Protein AF-A0A2D6D4U2-F1 (afdb_monomer_lite)

Structure (mmCIF, N/CA/C/O backbone):
data_AF-A0A2D6D4U2-F1
#
_entry.id   AF-A0A2D6D4U2-F1
#
loop_
_atom_site.group_PDB
_atom_site.id
_atom_site.type_symbol
_atom_site.label_atom_id
_atom_site.label_alt_id
_atom_site.label_comp_id
_atom_site.label_asym_id
_atom_site.label_entity_id
_atom_site.label_seq_id
_atom_site.pdbx_PDB_ins_code
_atom_site.Cartn_x
_atom_site.Cartn_y
_atom_site.Cartn_z
_atom_site.occupancy
_atom_site.B_iso_or_equiv
_atom_site.auth_seq_id
_atom_site.auth_comp_id
_atom_site.auth_asym_id
_atom_site.auth_atom_id
_atom_site.pdbx_PDB_model_num
ATOM 1 N N . MET A 1 1 ? -4.082 8.893 11.887 1.00 54.38 1 MET A N 1
ATOM 2 C CA . MET A 1 1 ? -3.198 10.072 11.738 1.00 54.38 1 MET A CA 1
ATOM 3 C C . MET A 1 1 ? -4.055 11.326 11.770 1.00 54.38 1 MET A C 1
ATOM 5 O O . MET A 1 1 ? -5.167 11.274 11.263 1.00 54.38 1 MET A O 1
ATOM 9 N N . SER A 1 2 ? -3.592 12.423 12.373 1.00 67.94 2 SER A N 1
ATOM 10 C CA . SER A 1 2 ? -4.309 13.701 12.262 1.00 67.94 2 SER A CA 1
ATOM 11 C C . SER A 1 2 ? -4.145 14.265 10.843 1.00 67.94 2 SER A C 1
ATOM 13 O O . SER A 1 2 ? -3.133 14.010 10.191 1.00 67.94 2 SER A O 1
ATOM 15 N N . ILE A 1 3 ? -5.122 15.045 10.368 1.00 73.50 3 ILE A N 1
ATOM 16 C CA . ILE A 1 3 ? -5.081 15.727 9.055 1.00 73.50 3 ILE A CA 1
ATOM 17 C C . ILE A 1 3 ? -3.786 16.543 8.892 1.00 73.50 3 ILE A C 1
ATOM 19 O O . ILE A 1 3 ? -3.205 16.587 7.813 1.00 73.50 3 ILE A O 1
ATOM 23 N N . LEU A 1 4 ? -3.297 17.127 9.990 1.00 76.06 4 LEU A N 1
ATOM 24 C CA . LEU A 1 4 ? -2.038 17.864 10.031 1.00 76.06 4 LEU A CA 1
ATOM 25 C C . LEU A 1 4 ? -0.825 16.963 9.752 1.00 76.06 4 LEU A C 1
ATOM 27 O O . LEU A 1 4 ? 0.048 17.344 8.983 1.00 76.06 4 LEU A O 1
ATOM 31 N N . GLY A 1 5 ? -0.783 15.760 10.336 1.00 76.06 5 GLY A N 1
ATOM 32 C CA . GLY A 1 5 ? 0.289 14.796 10.079 1.00 76.06 5 GLY A CA 1
ATOM 33 C C . GLY A 1 5 ? 0.339 14.370 8.612 1.00 76.06 5 GLY A C 1
ATOM 34 O O . GLY A 1 5 ? 1.409 14.353 8.019 1.00 76.06 5 GLY A O 1
ATOM 35 N N . LEU A 1 6 ? -0.826 14.126 8.004 1.00 75.75 6 LEU A N 1
ATOM 36 C CA . LEU A 1 6 ? -0.927 13.799 6.580 1.00 75.75 6 LEU A CA 1
ATOM 37 C C . LEU A 1 6 ? -0.447 14.958 5.691 1.00 75.75 6 LEU A C 1
ATOM 39 O O . LEU A 1 6 ? 0.309 14.733 4.749 1.00 75.75 6 LEU A O 1
ATOM 43 N N . ALA A 1 7 ? -0.826 16.197 6.018 1.00 79.00 7 ALA A N 1
ATOM 44 C CA . ALA A 1 7 ? -0.363 17.382 5.297 1.00 79.00 7 ALA A CA 1
ATOM 45 C C . ALA A 1 7 ? 1.164 17.549 5.380 1.00 79.00 7 ALA A C 1
ATOM 47 O O . ALA A 1 7 ? 1.805 17.802 4.363 1.00 79.00 7 ALA A O 1
ATOM 48 N N . ILE A 1 8 ? 1.759 17.350 6.561 1.00 81.94 8 ILE A N 1
ATOM 49 C CA . ILE A 1 8 ? 3.216 17.421 6.746 1.00 81.94 8 ILE A CA 1
ATOM 50 C C . ILE A 1 8 ? 3.918 16.340 5.918 1.00 81.94 8 ILE A C 1
ATOM 52 O O . ILE A 1 8 ? 4.860 16.655 5.195 1.00 81.94 8 ILE A O 1
ATOM 56 N N . THR A 1 9 ? 3.450 15.090 5.965 1.00 80.56 9 THR A N 1
ATOM 57 C CA . THR A 1 9 ? 4.041 13.990 5.188 1.00 80.56 9 THR A CA 1
ATOM 58 C C . THR A 1 9 ? 4.010 14.273 3.686 1.00 80.56 9 THR A C 1
ATOM 60 O O . THR A 1 9 ? 5.019 14.072 3.011 1.00 80.56 9 THR A O 1
ATOM 63 N N . LEU A 1 10 ? 2.897 14.801 3.163 1.00 79.19 10 LEU A N 1
ATOM 64 C CA . LEU A 1 10 ? 2.786 15.185 1.752 1.00 79.19 10 LEU A CA 1
ATOM 65 C C . LEU A 1 10 ? 3.737 16.327 1.377 1.00 79.19 10 LEU A C 1
ATOM 67 O O . LEU A 1 10 ? 4.373 16.261 0.328 1.00 79.19 10 LEU A O 1
ATOM 71 N N . VAL A 1 11 ? 3.870 17.349 2.228 1.00 83.38 11 VAL A N 1
ATOM 72 C CA . VAL A 1 11 ? 4.807 18.462 1.999 1.00 83.38 11 VAL A CA 1
ATOM 73 C C . VAL A 1 11 ? 6.251 17.967 2.002 1.00 83.38 11 VAL A C 1
ATOM 75 O O . VAL A 1 11 ? 7.026 18.351 1.132 1.00 83.38 11 VAL A O 1
ATOM 78 N N . VAL A 1 12 ? 6.616 17.080 2.932 1.00 82.12 12 VA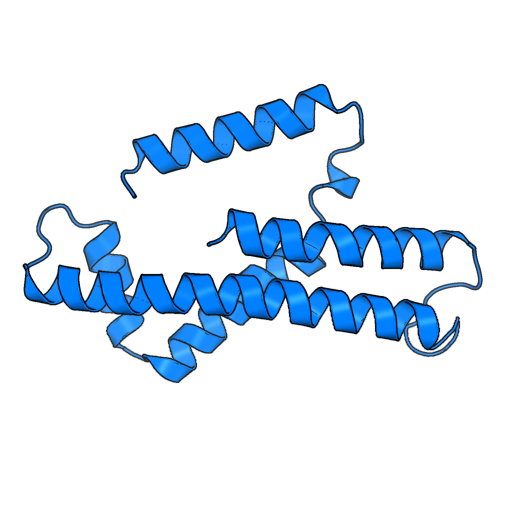L A N 1
ATOM 79 C CA . VAL A 1 12 ? 7.959 16.483 2.983 1.00 82.12 12 VAL A CA 1
ATOM 80 C C . VAL A 1 12 ? 8.239 15.674 1.717 1.00 82.12 12 VAL A C 1
ATOM 82 O O . VAL A 1 12 ? 9.276 15.879 1.090 1.00 82.12 12 VAL A O 1
ATOM 85 N N . LEU A 1 13 ? 7.304 14.818 1.294 1.00 77.12 13 LEU A N 1
ATOM 86 C CA . LEU A 1 13 ? 7.405 14.067 0.038 1.00 77.12 13 LEU A CA 1
ATOM 87 C C . LEU A 1 13 ? 7.579 14.992 -1.166 1.00 77.12 13 LEU A C 1
ATOM 89 O O . LEU A 1 13 ? 8.488 14.792 -1.971 1.00 77.12 13 LEU A O 1
ATOM 93 N N . PHE A 1 14 ? 6.762 16.041 -1.253 1.00 76.62 14 PHE A N 1
ATOM 94 C CA . PHE A 1 14 ? 6.853 17.019 -2.327 1.00 76.62 14 PHE A CA 1
ATOM 95 C C . PHE A 1 14 ? 8.214 17.725 -2.336 1.00 76.62 14 PHE A C 1
ATOM 97 O O . PHE A 1 14 ? 8.866 17.773 -3.375 1.00 76.62 14 PHE A O 1
ATOM 104 N N . CYS A 1 15 ? 8.707 18.187 -1.185 1.00 79.12 15 CYS A N 1
ATOM 105 C CA . CYS A 1 15 ? 10.022 18.821 -1.067 1.00 79.12 15 CYS A CA 1
ATOM 106 C C . CYS A 1 15 ? 11.171 17.884 -1.470 1.00 79.12 15 CYS A C 1
ATOM 108 O O . CYS A 1 15 ? 12.101 18.312 -2.157 1.00 79.12 15 CYS A O 1
ATOM 110 N N . VAL A 1 16 ? 11.109 16.602 -1.097 1.00 76.00 16 VAL A N 1
ATOM 111 C CA . VAL A 1 16 ? 12.111 15.601 -1.503 1.00 76.00 16 VAL A CA 1
ATOM 112 C C . VAL A 1 16 ? 12.090 15.407 -3.020 1.00 76.00 16 VAL A C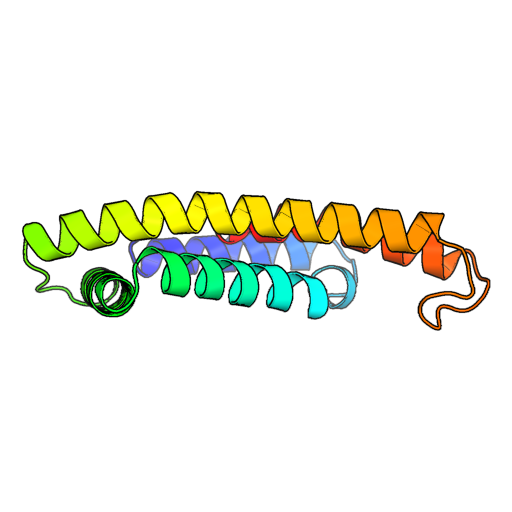 1
ATOM 114 O O . VAL A 1 16 ? 13.140 15.418 -3.659 1.00 76.00 16 VAL A O 1
ATOM 117 N N . THR A 1 17 ? 10.904 15.319 -3.628 1.00 70.69 17 THR A N 1
ATOM 118 C CA . THR A 1 17 ? 10.799 15.198 -5.091 1.00 70.69 17 THR A CA 1
ATOM 119 C C . THR A 1 17 ? 11.252 16.470 -5.813 1.00 70.69 17 THR A C 1
ATOM 121 O O . THR A 1 17 ? 12.009 16.382 -6.775 1.00 70.69 17 THR A O 1
ATOM 124 N N . ALA A 1 18 ? 10.903 17.659 -5.316 1.00 73.88 18 ALA A N 1
ATOM 125 C CA . ALA A 1 18 ? 11.276 18.940 -5.917 1.00 73.88 18 ALA A CA 1
ATOM 126 C C . ALA A 1 18 ? 12.790 19.221 -5.861 1.00 73.88 18 ALA A C 1
ATOM 128 O O . ALA A 1 18 ? 13.345 19.847 -6.762 1.00 73.88 18 ALA A O 1
ATOM 129 N N . THR A 1 19 ? 13.480 18.740 -4.823 1.00 76.81 19 THR A N 1
ATOM 130 C CA . THR A 1 19 ? 14.933 18.939 -4.649 1.00 76.81 19 THR A CA 1
ATOM 131 C C . THR A 1 19 ? 15.787 17.961 -5.459 1.00 76.81 19 THR A C 1
ATOM 133 O O . THR A 1 19 ? 16.962 18.230 -5.704 1.00 76.81 19 THR A O 1
ATOM 136 N N . SER A 1 20 ? 15.200 16.864 -5.937 1.00 71.00 20 SER A N 1
ATOM 137 C CA . SER A 1 20 ? 15.903 15.790 -6.646 1.00 71.00 20 SER A CA 1
ATOM 138 C C . SER A 1 20 ? 16.359 16.124 -8.076 1.00 71.00 20 SER A C 1
ATOM 140 O O . SER A 1 20 ? 17.173 15.397 -8.642 1.00 71.00 20 SER A O 1
ATOM 142 N N . ARG A 1 21 ? 15.839 17.211 -8.673 1.00 68.75 21 ARG A N 1
ATOM 143 C CA . ARG A 1 21 ? 16.030 17.608 -10.088 1.00 68.75 21 ARG A CA 1
ATOM 144 C C . ARG A 1 21 ? 15.621 16.551 -11.128 1.00 68.75 21 ARG A C 1
ATOM 146 O O . ARG A 1 21 ? 15.862 16.761 -12.316 1.00 68.75 21 ARG A O 1
ATOM 153 N N . MET A 1 22 ? 15.016 15.439 -10.717 1.00 66.00 22 MET A N 1
ATOM 154 C CA . MET A 1 22 ? 14.497 14.428 -11.633 1.00 66.00 22 MET A CA 1
ATOM 155 C C . MET A 1 22 ? 13.061 14.779 -12.061 1.00 66.00 22 MET A C 1
ATOM 157 O O . MET A 1 22 ? 12.315 15.374 -11.278 1.00 66.00 22 MET A O 1
ATOM 161 N N . PRO A 1 23 ? 12.657 14.424 -13.292 1.00 67.06 23 PRO A N 1
ATOM 162 C CA . PRO A 1 23 ? 11.305 14.681 -13.777 1.00 67.06 23 PRO A CA 1
ATOM 163 C C . PRO A 1 23 ? 10.252 13.944 -12.925 1.00 67.06 23 PRO A C 1
ATOM 165 O O . PRO A 1 23 ? 10.473 12.813 -12.487 1.00 67.06 23 PRO A O 1
ATOM 168 N N . ALA A 1 24 ? 9.114 14.592 -12.651 1.00 64.19 24 ALA A N 1
ATOM 169 C CA . ALA A 1 24 ? 8.080 14.080 -11.738 1.00 64.19 24 ALA A CA 1
ATOM 170 C C . ALA A 1 24 ? 7.493 12.725 -12.180 1.00 64.19 24 ALA A C 1
ATOM 172 O O . ALA A 1 24 ? 7.081 11.921 -11.349 1.00 64.19 24 ALA A O 1
ATOM 173 N N . ASP A 1 25 ? 7.513 12.461 -13.479 1.00 65.44 25 ASP A N 1
ATOM 174 C CA . ASP A 1 25 ? 7.152 11.220 -14.164 1.00 65.44 25 ASP A CA 1
ATOM 175 C C . ASP A 1 25 ? 8.020 10.015 -13.771 1.00 65.44 25 ASP A C 1
ATOM 177 O O . ASP A 1 25 ? 7.542 8.885 -13.838 1.00 65.44 25 ASP A O 1
ATOM 181 N N . TYR A 1 26 ? 9.241 10.225 -13.266 1.00 64.12 26 TYR A N 1
ATOM 182 C CA . TYR A 1 26 ? 10.046 9.141 -12.688 1.00 64.12 26 TYR A CA 1
ATOM 183 C C . TYR A 1 26 ? 9.642 8.799 -11.253 1.00 64.12 26 TYR A C 1
ATOM 185 O O . TYR A 1 26 ? 9.926 7.692 -10.801 1.00 64.12 26 TYR A O 1
ATOM 193 N N . TYR A 1 27 ? 8.988 9.724 -10.540 1.00 65.38 27 TYR A N 1
ATOM 194 C CA . TYR A 1 27 ? 8.524 9.513 -9.166 1.00 65.38 27 TYR A CA 1
ATOM 195 C C . TYR A 1 27 ? 7.074 9.025 -9.096 1.00 65.38 27 TYR A C 1
ATOM 197 O O . TYR A 1 27 ? 6.715 8.179 -8.277 1.00 65.38 27 TYR A O 1
ATOM 205 N N . LEU A 1 28 ? 6.229 9.554 -9.976 1.00 68.25 28 LEU A N 1
ATOM 206 C CA . LEU A 1 28 ? 4.820 9.208 -10.111 1.00 68.25 28 LEU A CA 1
ATOM 207 C C . LEU A 1 28 ? 4.640 8.137 -11.189 1.00 68.25 28 LEU A C 1
ATOM 209 O O . LEU A 1 28 ? 4.002 8.367 -12.215 1.00 68.25 28 LEU A O 1
ATOM 213 N N . ASP A 1 29 ? 5.168 6.936 -10.930 1.00 73.00 29 ASP A N 1
ATOM 214 C CA . ASP A 1 29 ? 4.803 5.752 -11.713 1.00 73.00 29 ASP A CA 1
ATOM 215 C C . ASP A 1 29 ? 3.349 5.379 -11.395 1.00 73.00 29 ASP A C 1
ATOM 217 O O . ASP A 1 29 ? 3.063 4.616 -10.465 1.00 73.00 29 ASP A O 1
ATOM 221 N N . LEU A 1 30 ? 2.420 5.972 -12.151 1.00 74.56 30 LEU A N 1
ATOM 222 C CA . LEU A 1 30 ? 0.979 5.799 -11.984 1.00 74.56 30 LEU A CA 1
ATOM 223 C C . LEU A 1 30 ? 0.590 4.309 -11.876 1.00 74.56 30 LEU A C 1
ATOM 225 O O . LEU A 1 30 ? -0.114 3.965 -10.930 1.00 74.56 30 LEU A O 1
ATOM 229 N N . PRO A 1 31 ? 1.086 3.394 -12.739 1.00 77.38 31 PRO A N 1
ATOM 230 C CA . PRO A 1 31 ? 0.888 1.954 -12.570 1.00 77.38 31 PRO A CA 1
ATOM 231 C C . PRO A 1 31 ? 1.251 1.410 -11.181 1.00 77.38 31 PRO A C 1
ATOM 233 O O . PRO A 1 31 ? 0.477 0.647 -10.604 1.00 77.38 31 PRO A O 1
ATOM 236 N N . SER A 1 32 ? 2.406 1.786 -10.625 1.00 75.81 32 SER A N 1
ATOM 237 C CA . SER A 1 32 ? 2.828 1.340 -9.290 1.00 75.81 32 SER A CA 1
ATOM 238 C C . SER A 1 32 ? 1.927 1.883 -8.188 1.00 75.81 32 SER A C 1
ATOM 240 O O . SER A 1 32 ? 1.517 1.122 -7.310 1.00 75.81 32 SER A O 1
ATOM 242 N N . VAL A 1 33 ? 1.572 3.169 -8.257 1.00 81.56 33 VAL A N 1
ATOM 243 C CA . VAL A 1 33 ? 0.654 3.801 -7.297 1.00 81.56 33 VAL A CA 1
ATOM 244 C C . VAL A 1 33 ? -0.700 3.101 -7.322 1.00 81.56 33 VAL A C 1
ATOM 246 O O . VAL A 1 33 ? -1.216 2.714 -6.276 1.00 81.56 33 VAL A O 1
ATOM 249 N N . LEU A 1 34 ? -1.260 2.884 -8.513 1.00 82.38 34 LEU A N 1
ATOM 250 C CA . LEU A 1 34 ? -2.563 2.246 -8.680 1.00 82.38 34 LEU A CA 1
ATOM 251 C C . LEU A 1 34 ? -2.558 0.818 -8.126 1.00 82.38 34 LEU A C 1
ATOM 253 O O . LEU A 1 34 ? -3.492 0.443 -7.424 1.00 82.38 34 LEU A O 1
ATOM 257 N N . ILE A 1 35 ? -1.504 0.038 -8.376 1.00 84.88 35 ILE A N 1
ATOM 258 C CA . ILE A 1 35 ? -1.410 -1.340 -7.874 1.00 84.88 35 ILE A CA 1
ATOM 259 C C . ILE A 1 35 ? -1.307 -1.375 -6.349 1.00 84.88 35 ILE A C 1
ATOM 261 O O . ILE A 1 35 ? -1.990 -2.177 -5.720 1.00 84.88 35 ILE A O 1
ATOM 265 N N . VAL A 1 36 ? -0.510 -0.496 -5.737 1.00 83.94 36 VAL A N 1
ATOM 266 C CA . VAL A 1 36 ? -0.400 -0.436 -4.271 1.00 83.94 36 VAL A CA 1
ATOM 267 C C . VAL A 1 36 ? -1.709 0.035 -3.644 1.00 83.94 36 VAL A C 1
ATOM 269 O O . VAL A 1 36 ? -2.197 -0.594 -2.706 1.00 83.94 36 VAL A O 1
ATOM 272 N N . VAL A 1 37 ? -2.317 1.102 -4.166 1.00 85.38 37 VAL A N 1
ATOM 273 C CA . VAL A 1 37 ? -3.542 1.687 -3.602 1.00 85.38 37 VAL A CA 1
ATOM 274 C C . VAL A 1 37 ? -4.732 0.750 -3.792 1.00 85.38 37 VAL A C 1
ATOM 276 O O . VAL A 1 37 ? -5.371 0.373 -2.812 1.00 85.38 37 VAL A O 1
ATOM 279 N N . PHE A 1 38 ? -5.021 0.328 -5.025 1.00 87.25 38 PHE A N 1
ATOM 280 C CA . PHE A 1 38 ? -6.167 -0.541 -5.296 1.00 87.25 38 PHE A CA 1
ATOM 281 C C . PHE A 1 38 ? -5.940 -1.972 -4.827 1.00 87.25 38 PHE A C 1
ATOM 283 O O . PHE A 1 38 ? -6.874 -2.585 -4.316 1.00 87.25 38 PHE A O 1
ATOM 290 N N . GLY A 1 39 ? -4.718 -2.494 -4.942 1.00 86.62 39 GLY A N 1
ATOM 291 C CA . GLY A 1 39 ? -4.377 -3.813 -4.421 1.00 86.62 39 GLY A CA 1
ATOM 292 C C . GLY A 1 39 ? -4.570 -3.870 -2.910 1.00 86.62 39 GLY A C 1
ATOM 293 O O . GLY A 1 39 ? -5.295 -4.730 -2.412 1.00 86.62 39 GLY A O 1
ATOM 294 N N . SER A 1 40 ? -4.004 -2.912 -2.169 1.00 87.69 40 SER A N 1
ATOM 295 C CA . SER A 1 40 ? -4.135 -2.890 -0.709 1.00 87.69 40 SER A CA 1
ATOM 296 C C . SER A 1 40 ? -5.569 -2.624 -0.249 1.00 87.69 40 SER A C 1
ATOM 298 O O . SER A 1 40 ? -6.065 -3.350 0.612 1.00 87.69 40 SER A O 1
ATOM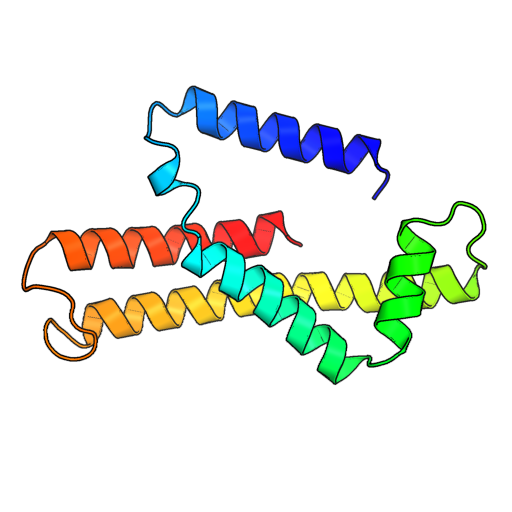 300 N N . ALA A 1 41 ? -6.264 -1.652 -0.852 1.00 85.31 41 ALA A N 1
ATOM 301 C CA . ALA A 1 41 ? -7.663 -1.364 -0.544 1.00 85.31 41 ALA A CA 1
ATOM 302 C C . ALA A 1 41 ? -8.563 -2.567 -0.855 1.00 85.31 41 ALA A C 1
ATOM 304 O O . ALA A 1 41 ? -9.420 -2.921 -0.049 1.00 85.31 41 ALA A O 1
ATOM 305 N N . GLY A 1 42 ? -8.334 -3.235 -1.990 1.00 87.31 42 GLY A N 1
ATOM 306 C CA . GLY A 1 42 ? -9.041 -4.449 -2.385 1.00 87.31 42 GLY A CA 1
ATOM 307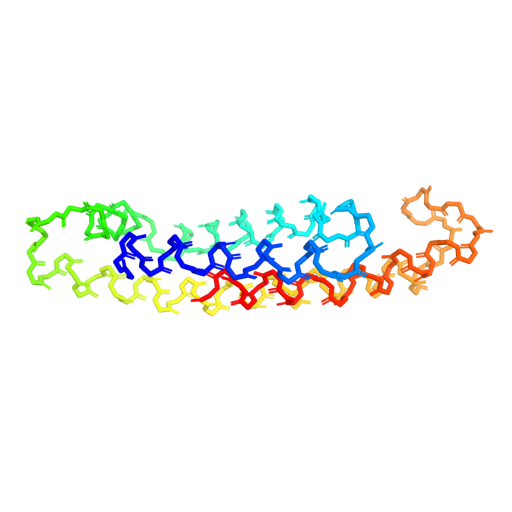 C C . GLY A 1 42 ? -8.800 -5.604 -1.415 1.00 87.31 42 GLY A C 1
ATOM 308 O O . GLY A 1 42 ? -9.755 -6.236 -0.977 1.00 87.31 42 GLY A O 1
ATOM 309 N N . SER A 1 43 ? -7.553 -5.849 -1.002 1.00 86.81 43 SER A N 1
ATOM 310 C CA . SER A 1 43 ? -7.233 -6.887 -0.010 1.00 86.81 43 SER A CA 1
ATOM 311 C C . SER A 1 43 ? -7.893 -6.632 1.342 1.00 86.81 43 SER A C 1
ATOM 313 O O . SER A 1 43 ? -8.416 -7.561 1.955 1.00 86.81 43 SER A O 1
ATOM 315 N N . VAL A 1 44 ? -7.920 -5.378 1.793 1.00 87.50 44 VAL A N 1
ATOM 316 C CA . VAL A 1 44 ? -8.597 -4.998 3.038 1.00 87.50 44 VAL A CA 1
ATOM 317 C C . VAL A 1 44 ? -10.111 -5.140 2.907 1.00 87.50 44 VAL A C 1
ATOM 319 O O . VAL A 1 44 ? -10.748 -5.664 3.817 1.00 87.50 44 VAL A O 1
ATOM 322 N N . LEU A 1 45 ? -10.691 -4.750 1.769 1.00 87.81 45 LEU A N 1
ATOM 323 C CA . LEU A 1 45 ? -12.115 -4.932 1.494 1.00 87.81 45 LEU A CA 1
ATOM 324 C C . LEU A 1 45 ? -12.506 -6.416 1.481 1.00 87.81 45 LEU A C 1
ATOM 326 O O . LEU A 1 45 ? -13.539 -6.774 2.036 1.00 87.81 45 LEU A O 1
ATOM 330 N N . LEU A 1 46 ? -11.666 -7.283 0.913 1.00 88.12 46 LEU A N 1
ATOM 331 C CA . LEU A 1 46 ? -11.881 -8.732 0.916 1.00 88.12 46 LEU A CA 1
ATOM 332 C C . LEU A 1 46 ? -11.761 -9.338 2.321 1.00 88.12 46 LEU A C 1
ATOM 334 O O . LEU A 1 46 ? -12.527 -10.234 2.662 1.00 88.12 46 LEU A O 1
ATOM 338 N N . ALA A 1 47 ? -10.824 -8.854 3.139 1.00 86.50 47 ALA A N 1
ATOM 339 C CA . ALA A 1 47 ? -10.587 -9.387 4.480 1.00 86.50 47 ALA A CA 1
ATOM 340 C C . ALA A 1 47 ? -11.584 -8.872 5.538 1.00 86.50 47 ALA A C 1
ATOM 342 O O . ALA A 1 47 ? -11.920 -9.601 6.467 1.00 86.50 47 ALA A O 1
ATOM 343 N N . TYR A 1 48 ? -12.051 -7.625 5.412 1.00 83.56 48 TYR A N 1
ATOM 344 C CA . TYR A 1 48 ? -12.816 -6.920 6.451 1.00 83.56 48 TYR A CA 1
ATOM 345 C C . TYR A 1 48 ? -14.208 -6.442 6.001 1.00 83.56 48 TYR A C 1
ATOM 347 O O . TYR A 1 48 ? -15.033 -6.070 6.842 1.00 83.56 48 TYR A O 1
ATOM 355 N N . GLY A 1 49 ? -14.510 -6.454 4.699 1.00 87.75 49 GLY A N 1
ATOM 356 C CA . GLY A 1 49 ? -15.831 -6.141 4.148 1.00 87.75 49 GLY A CA 1
ATOM 357 C C . GLY A 1 49 ? -16.403 -4.810 4.645 1.00 87.75 49 GLY A C 1
ATOM 358 O O . GLY A 1 49 ? -15.793 -3.750 4.507 1.00 87.75 49 GLY A O 1
ATOM 359 N N . ALA A 1 50 ? -17.582 -4.862 5.268 1.00 82.25 50 ALA A N 1
ATOM 360 C CA . ALA A 1 50 ? -18.277 -3.683 5.792 1.00 82.25 50 ALA A CA 1
ATOM 361 C C . ALA A 1 50 ? -17.500 -2.933 6.897 1.00 82.25 50 ALA A C 1
ATOM 363 O O . ALA A 1 50 ? -17.723 -1.738 7.104 1.00 82.25 50 ALA A O 1
ATOM 364 N N . GLN A 1 51 ? -16.556 -3.591 7.581 1.00 83.38 51 GLN A N 1
ATOM 365 C CA . GLN A 1 51 ? -15.755 -2.971 8.644 1.00 83.38 51 GLN A CA 1
ATOM 366 C C . GLN A 1 51 ? -14.798 -1.898 8.098 1.00 83.38 51 GLN A C 1
ATOM 368 O O . GLN A 1 51 ? -14.402 -0.999 8.837 1.00 83.38 51 GLN A O 1
ATOM 373 N N . VAL A 1 52 ? -14.493 -1.921 6.795 1.00 84.31 52 VAL A N 1
ATOM 374 C CA . VAL A 1 52 ? -13.703 -0.875 6.123 1.00 84.31 52 VAL A CA 1
ATOM 375 C C . VAL A 1 52 ? -14.424 0.472 6.144 1.00 84.31 52 VAL A C 1
ATOM 377 O O . VAL A 1 52 ? -13.805 1.504 6.401 1.00 84.31 52 VAL A O 1
ATOM 380 N N . GLY A 1 53 ? -15.746 0.475 5.947 1.00 82.75 53 GLY A N 1
ATOM 381 C CA . GLY A 1 53 ? -16.551 1.696 6.029 1.00 82.75 53 GLY A CA 1
ATOM 382 C C . GLY A 1 53 ? -16.548 2.293 7.437 1.00 82.75 53 GLY A C 1
ATOM 383 O O . GLY A 1 53 ? -16.419 3.507 7.600 1.00 82.75 53 GLY A O 1
ATOM 384 N N . VAL A 1 54 ? -16.607 1.434 8.460 1.00 83.44 54 VAL A N 1
ATOM 385 C CA . VAL A 1 54 ? -16.502 1.843 9.869 1.00 83.44 54 VAL A CA 1
ATOM 386 C C . VAL A 1 54 ? -15.114 2.407 10.167 1.00 83.44 54 VAL A C 1
ATOM 388 O O . VAL A 1 54 ? -15.013 3.465 10.782 1.00 83.44 54 VAL A O 1
ATOM 391 N N . ALA A 1 55 ? -14.052 1.767 9.674 1.00 84.31 55 ALA A N 1
ATOM 392 C CA . ALA A 1 55 ? -12.679 2.236 9.838 1.00 84.31 55 ALA A CA 1
ATOM 393 C C . ALA A 1 55 ? -12.452 3.617 9.202 1.00 84.31 55 ALA A C 1
ATOM 395 O O . ALA A 1 55 ? -11.907 4.515 9.845 1.00 84.31 55 ALA A O 1
ATOM 396 N N . LEU A 1 56 ? -12.924 3.822 7.967 1.00 82.94 56 LEU A N 1
ATOM 397 C CA . LEU A 1 56 ? -12.845 5.115 7.282 1.00 82.94 56 LEU A CA 1
ATOM 398 C C . LEU A 1 56 ? -13.639 6.191 8.026 1.00 82.94 56 LEU A C 1
ATOM 400 O O . LEU A 1 56 ? -13.119 7.274 8.295 1.00 82.94 56 LEU A O 1
ATOM 404 N N . LYS A 1 57 ? -14.877 5.886 8.426 1.00 84.19 57 LYS A N 1
ATOM 405 C CA . LYS A 1 57 ? -15.699 6.797 9.229 1.00 84.19 57 LYS A CA 1
ATOM 406 C C . LYS A 1 57 ? -14.995 7.164 10.537 1.00 84.19 57 LYS A C 1
ATOM 408 O O . LYS A 1 57 ? -14.980 8.338 10.896 1.00 84.19 57 LYS A O 1
ATOM 413 N N . ALA A 1 58 ? -14.381 6.199 11.219 1.00 82.75 58 ALA A N 1
ATOM 414 C CA . ALA A 1 58 ? -13.646 6.429 12.458 1.00 82.75 58 ALA A CA 1
ATOM 415 C C . ALA A 1 58 ? -12.401 7.311 12.259 1.00 82.75 58 ALA A C 1
ATOM 417 O O . ALA A 1 58 ? -12.079 8.114 13.130 1.00 82.75 58 ALA A O 1
ATOM 418 N N . ALA A 1 59 ? -11.728 7.216 11.107 1.00 78.00 59 ALA A N 1
ATOM 419 C CA . ALA A 1 59 ? -10.561 8.042 10.793 1.00 78.00 59 ALA A CA 1
ATOM 420 C C . ALA A 1 59 ? -10.901 9.519 10.529 1.00 78.00 59 ALA A C 1
ATOM 422 O O . ALA A 1 59 ? -10.110 10.396 10.876 1.00 78.00 59 ALA A O 1
ATOM 423 N N . PHE A 1 60 ? -12.061 9.801 9.924 1.00 78.81 60 PHE A N 1
ATOM 424 C CA . PHE A 1 60 ? -12.466 11.167 9.561 1.00 78.81 60 PHE A CA 1
ATOM 425 C C . PHE A 1 60 ? -13.451 11.811 10.547 1.00 78.81 60 PHE A C 1
ATOM 427 O O . PHE A 1 60 ? -13.589 13.036 10.574 1.00 78.81 60 PHE A O 1
ATOM 434 N N . SER A 1 61 ? -14.133 11.021 11.378 1.00 79.62 61 SER A N 1
ATOM 435 C CA . SER A 1 61 ? -15.109 11.527 12.342 1.00 79.62 61 SER A CA 1
ATOM 436 C C . SER A 1 61 ? -14.462 11.881 13.678 1.00 79.62 61 SER A C 1
ATOM 438 O O . SER A 1 61 ? -13.845 11.047 14.332 1.00 79.62 61 SER A O 1
ATOM 440 N N . ARG A 1 62 ? -14.709 13.103 14.165 1.00 69.12 62 ARG A N 1
ATOM 441 C CA . ARG A 1 62 ? -14.331 13.520 15.531 1.00 69.12 62 ARG A CA 1
ATOM 442 C C . ARG A 1 62 ? -15.176 12.866 16.637 1.00 69.12 62 ARG A C 1
ATOM 444 O O . ARG A 1 62 ? -14.895 13.093 17.807 1.00 69.12 62 ARG A O 1
ATOM 451 N N . ARG A 1 63 ? -16.230 12.115 16.289 1.00 71.69 63 ARG A N 1
ATOM 452 C CA . ARG A 1 63 ? -17.202 11.521 17.232 1.00 71.69 63 ARG A CA 1
ATOM 453 C C . ARG A 1 63 ? -17.215 9.986 17.213 1.00 71.69 63 ARG A C 1
ATOM 455 O O . ARG A 1 63 ? -18.217 9.394 17.596 1.00 71.69 63 ARG A O 1
ATOM 462 N N . ALA A 1 64 ? -16.155 9.348 16.721 1.00 76.88 64 ALA A N 1
ATOM 463 C CA . ALA A 1 64 ? -16.078 7.891 16.684 1.00 76.88 64 ALA A CA 1
ATOM 464 C C . ALA A 1 64 ? -16.090 7.301 18.105 1.00 76.88 64 ALA A C 1
ATOM 466 O O . ALA A 1 64 ? -15.373 7.781 18.987 1.00 76.88 64 ALA A O 1
ATOM 467 N N . GLY A 1 65 ? -16.911 6.273 18.325 1.00 82.06 65 GLY A N 1
ATOM 468 C CA . GLY A 1 65 ? -16.954 5.568 19.608 1.00 82.06 65 GLY A CA 1
ATOM 469 C C . GLY A 1 65 ? -15.657 4.782 19.875 1.00 82.06 65 GLY A C 1
ATOM 470 O O . GLY A 1 65 ? -14.950 4.439 18.925 1.00 82.06 65 GLY A O 1
ATOM 471 N N . PRO A 1 66 ? -15.340 4.427 21.136 1.00 84.06 66 PRO A N 1
ATOM 472 C CA . PRO A 1 66 ? -14.141 3.645 21.469 1.00 84.06 66 PRO A CA 1
ATOM 473 C C . PRO A 1 66 ? -14.051 2.317 20.701 1.00 84.06 66 PRO A C 1
ATOM 475 O O . PRO A 1 66 ? -12.970 1.881 20.309 1.00 84.06 66 PRO A O 1
ATOM 478 N N . GLU A 1 67 ? -15.199 1.691 20.442 1.00 84.38 67 GLU A N 1
ATOM 479 C CA . GLU A 1 67 ? -15.299 0.448 19.681 1.00 84.38 67 GLU A CA 1
ATOM 480 C C . GLU A 1 67 ? -15.047 0.650 18.176 1.00 84.38 67 GLU A C 1
ATOM 482 O O . GLU A 1 67 ? -14.273 -0.102 17.584 1.00 84.38 67 GLU A O 1
ATOM 487 N N . GLU A 1 68 ? -15.606 1.708 17.572 1.00 82.69 68 GLU A N 1
ATOM 488 C CA . GLU A 1 68 ? -15.345 2.078 16.171 1.00 82.69 68 GLU A CA 1
ATOM 489 C C . GLU A 1 68 ? -13.860 2.427 15.959 1.00 82.69 68 GLU A C 1
ATOM 491 O O . GLU A 1 68 ? -13.270 2.038 14.952 1.00 82.69 68 GLU A O 1
ATOM 496 N N . LEU A 1 69 ? -13.229 3.102 16.929 1.00 83.81 69 LEU A N 1
ATOM 497 C CA . LEU A 1 69 ? -11.794 3.405 16.910 1.00 83.81 69 LEU A CA 1
ATOM 498 C C . LEU A 1 69 ? -10.933 2.141 16.998 1.00 83.81 69 LEU A C 1
ATOM 500 O O . LEU A 1 69 ? -9.934 2.041 16.287 1.00 83.81 69 LEU A O 1
ATOM 504 N N . ARG A 1 70 ? -11.319 1.161 17.826 1.00 86.00 70 ARG A N 1
ATOM 505 C CA . ARG A 1 70 ? -10.606 -0.121 17.937 1.00 86.00 70 ARG A CA 1
ATOM 506 C C . ARG A 1 70 ? -10.684 -0.924 16.639 1.00 86.00 70 ARG A C 1
ATOM 508 O O . ARG A 1 70 ? -9.665 -1.437 16.180 1.00 86.00 70 ARG A O 1
ATOM 515 N N . ILE A 1 71 ? -11.874 -1.006 16.039 1.00 85.62 71 ILE A N 1
ATOM 516 C CA . ILE A 1 71 ? -12.081 -1.660 14.738 1.00 85.62 71 ILE A CA 1
ATOM 517 C C . ILE A 1 71 ? -11.270 -0.931 13.663 1.00 85.62 71 ILE A C 1
ATOM 519 O O . ILE A 1 71 ? -10.538 -1.565 12.908 1.00 85.62 71 ILE A O 1
ATOM 523 N N . GLY A 1 72 ? -11.331 0.404 13.645 1.00 84.25 72 GLY A N 1
ATOM 524 C CA . GLY A 1 72 ? -10.554 1.226 12.726 1.00 84.25 72 GLY A CA 1
ATOM 525 C C . GLY A 1 72 ? -9.054 0.973 12.838 1.00 84.25 72 GLY A C 1
ATOM 526 O O . GLY A 1 72 ? -8.408 0.707 11.829 1.00 84.25 72 GLY A O 1
ATOM 527 N N . ALA A 1 73 ? -8.503 0.984 14.053 1.00 85.06 73 ALA A N 1
ATOM 528 C CA . ALA A 1 73 ? -7.085 0.729 14.287 1.00 85.06 73 ALA A CA 1
ATOM 529 C C . ALA A 1 73 ? -6.644 -0.647 13.763 1.00 85.06 73 ALA A C 1
ATOM 531 O O . ALA A 1 73 ? -5.643 -0.720 13.055 1.00 85.06 73 ALA A O 1
ATOM 532 N N . ALA A 1 74 ? -7.415 -1.706 14.031 1.00 86.44 74 ALA A N 1
ATOM 533 C CA . ALA A 1 74 ? -7.102 -3.057 13.560 1.00 86.44 74 ALA A CA 1
ATOM 534 C C . ALA A 1 74 ? -7.136 -3.170 12.024 1.00 86.44 74 ALA A C 1
ATOM 536 O O . ALA A 1 74 ? -6.255 -3.784 11.419 1.00 86.44 74 ALA A O 1
ATOM 537 N N . VAL A 1 75 ? -8.129 -2.544 11.382 1.00 86.81 75 VAL A N 1
ATOM 538 C CA . VAL A 1 75 ? -8.245 -2.512 9.915 1.00 86.81 75 VAL A CA 1
ATOM 539 C C . VAL A 1 75 ? -7.073 -1.747 9.302 1.00 86.81 75 VAL A C 1
ATOM 541 O O . VAL A 1 75 ? -6.443 -2.245 8.370 1.00 86.81 75 VAL A O 1
ATOM 544 N N . PHE A 1 76 ? -6.733 -0.568 9.836 1.00 86.75 76 PHE A N 1
ATOM 545 C CA . PHE A 1 76 ? -5.598 0.211 9.342 1.00 86.75 76 PHE A CA 1
ATOM 546 C C . PHE A 1 76 ? -4.271 -0.505 9.568 1.00 86.75 76 PHE A C 1
ATOM 548 O O . PHE A 1 76 ? -3.441 -0.493 8.669 1.00 86.75 76 PHE A O 1
ATOM 555 N N . GLU A 1 77 ? -4.071 -1.172 10.704 1.00 87.31 77 GLU A N 1
ATOM 556 C CA . GLU A 1 77 ? -2.861 -1.958 10.965 1.00 87.31 77 GLU A CA 1
ATOM 557 C C . GLU A 1 77 ? -2.644 -3.031 9.890 1.00 87.31 77 GLU A C 1
ATOM 559 O O . GLU A 1 77 ? -1.543 -3.152 9.351 1.00 87.31 77 GLU A O 1
ATOM 564 N N . LYS A 1 78 ? -3.701 -3.750 9.491 1.00 86.56 78 LYS A N 1
ATOM 565 C CA . LYS A 1 78 ? -3.606 -4.698 8.372 1.00 86.56 78 LYS A CA 1
ATOM 566 C C . LYS A 1 78 ? -3.464 -4.019 7.021 1.00 86.56 78 LYS A C 1
ATOM 568 O O . LYS A 1 78 ? -2.734 -4.532 6.174 1.00 86.56 78 LYS A O 1
ATOM 573 N N . TRP A 1 79 ? -4.103 -2.870 6.814 1.00 87.25 79 TRP A N 1
ATOM 574 C CA . TRP A 1 79 ? -3.958 -2.106 5.576 1.00 87.25 79 TRP A CA 1
ATOM 575 C C . TRP A 1 79 ? -2.493 -1.744 5.317 1.00 87.25 79 TRP A C 1
ATOM 577 O O . TRP A 1 79 ? -2.009 -1.958 4.209 1.00 87.25 79 TRP A O 1
ATOM 587 N N . LYS A 1 80 ? -1.750 -1.334 6.352 1.00 86.44 80 LYS A N 1
ATOM 588 C CA . LYS A 1 80 ? -0.299 -1.096 6.262 1.00 86.44 80 LYS A CA 1
ATOM 589 C C . LYS A 1 80 ? 0.454 -2.316 5.748 1.00 86.44 80 LYS A C 1
ATOM 591 O O . LYS A 1 80 ? 1.249 -2.224 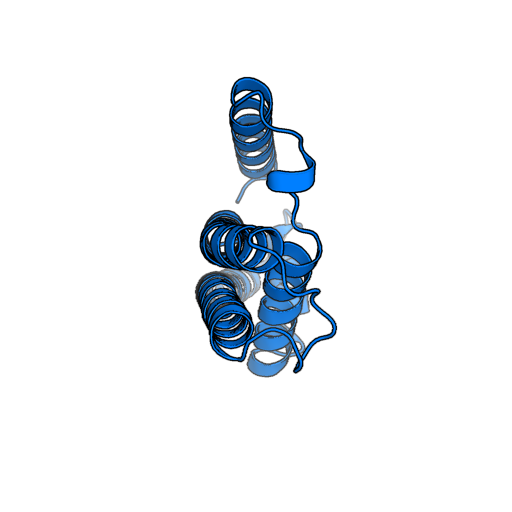4.816 1.00 86.44 80 LYS A O 1
ATOM 596 N N . THR A 1 81 ? 0.178 -3.481 6.334 1.00 87.75 81 THR A N 1
ATOM 597 C CA . THR A 1 81 ? 0.814 -4.737 5.923 1.00 87.75 81 THR A CA 1
ATOM 598 C C . THR A 1 81 ? 0.483 -5.080 4.471 1.00 87.75 81 THR A C 1
ATOM 600 O O . THR A 1 81 ? 1.374 -5.467 3.718 1.00 87.75 81 THR A O 1
ATOM 603 N N . TYR A 1 82 ? -0.770 -4.898 4.048 1.00 87.00 82 TYR A N 1
ATOM 604 C CA . TYR A 1 82 ? -1.168 -5.152 2.664 1.00 87.00 82 TYR A CA 1
ATOM 605 C C . TYR A 1 82 ? -0.568 -4.147 1.679 1.00 87.00 82 TYR A C 1
ATOM 607 O O . TYR A 1 82 ? -0.186 -4.547 0.585 1.00 87.00 82 TYR A O 1
ATOM 615 N N . ALA A 1 83 ? -0.431 -2.873 2.048 1.00 85.81 83 ALA A N 1
ATOM 616 C CA . ALA A 1 83 ? 0.226 -1.863 1.219 1.00 85.81 83 ALA A CA 1
ATOM 617 C C . ALA A 1 83 ? 1.688 -2.224 0.933 1.00 85.81 83 ALA A C 1
ATOM 619 O O . ALA A 1 83 ? 2.114 -2.230 -0.224 1.00 85.81 83 ALA A O 1
ATOM 620 N N . LEU A 1 84 ? 2.425 -2.632 1.969 1.00 87.12 84 LEU A N 1
ATOM 621 C CA . LEU A 1 84 ? 3.791 -3.139 1.833 1.00 87.12 84 LEU A CA 1
ATOM 622 C C . LEU A 1 84 ? 3.841 -4.409 0.974 1.00 87.12 84 LEU A C 1
ATOM 624 O O . LEU A 1 84 ? 4.667 -4.508 0.065 1.00 87.12 84 LEU A O 1
ATOM 628 N N . ALA A 1 85 ? 2.935 -5.361 1.220 1.00 87.75 85 ALA A N 1
ATOM 629 C CA . ALA A 1 85 ? 2.869 -6.606 0.460 1.00 87.75 85 ALA A CA 1
ATOM 630 C C . ALA A 1 85 ? 2.620 -6.352 -1.035 1.00 87.75 85 ALA A C 1
ATOM 632 O O . ALA A 1 85 ? 3.317 -6.919 -1.871 1.00 87.75 85 ALA A O 1
ATOM 633 N N . TRP A 1 86 ? 1.694 -5.458 -1.388 1.00 87.38 86 TRP A N 1
ATOM 634 C CA . TRP A 1 86 ? 1.438 -5.093 -2.785 1.00 87.38 86 TRP A CA 1
ATOM 635 C C . TRP A 1 86 ? 2.595 -4.323 -3.427 1.00 87.38 86 TRP A C 1
ATOM 637 O O . TRP A 1 86 ? 2.871 -4.528 -4.612 1.00 87.38 86 TRP A O 1
ATOM 647 N N . GLY A 1 87 ? 3.326 -3.520 -2.645 1.00 85.06 87 GLY A N 1
ATOM 648 C CA . GLY A 1 87 ? 4.596 -2.925 -3.065 1.00 85.06 87 GLY A CA 1
ATOM 649 C C . GLY A 1 87 ? 5.607 -3.984 -3.519 1.00 85.06 87 GLY A C 1
ATOM 650 O O . GLY A 1 87 ? 6.183 -3.880 -4.604 1.00 85.06 87 GLY A O 1
ATOM 651 N N . LEU A 1 88 ? 5.758 -5.055 -2.733 1.00 86.31 88 LEU A N 1
ATOM 652 C CA . LEU A 1 88 ? 6.637 -6.186 -3.052 1.00 86.31 88 LEU A CA 1
ATOM 653 C C . LEU A 1 88 ? 6.114 -7.042 -4.213 1.00 86.31 88 LEU A C 1
ATOM 655 O O . LEU A 1 88 ? 6.893 -7.449 -5.072 1.00 86.31 88 LEU A O 1
ATOM 659 N N . VAL A 1 89 ? 4.805 -7.293 -4.289 1.00 86.00 89 VAL A N 1
ATOM 660 C CA . VAL A 1 89 ? 4.199 -8.037 -5.407 1.00 86.00 89 VAL A CA 1
ATOM 661 C C . VAL A 1 89 ? 4.493 -7.338 -6.730 1.00 86.00 89 VAL A C 1
ATOM 663 O O . VAL A 1 89 ? 4.946 -7.975 -7.681 1.00 86.00 89 VAL A O 1
ATOM 666 N N . ARG A 1 90 ? 4.307 -6.018 -6.803 1.00 83.88 90 ARG A N 1
ATOM 667 C CA . ARG A 1 90 ? 4.601 -5.269 -8.028 1.00 83.88 90 ARG A CA 1
ATOM 668 C C . ARG A 1 90 ? 6.095 -5.227 -8.346 1.00 83.88 90 ARG A C 1
ATOM 670 O O . ARG A 1 90 ? 6.444 -5.298 -9.526 1.00 83.88 90 ARG A O 1
ATOM 677 N N . MET A 1 91 ? 6.957 -5.175 -7.329 1.00 83.75 91 MET A N 1
ATOM 678 C CA . MET A 1 91 ? 8.399 -5.339 -7.510 1.00 83.75 91 MET A CA 1
ATOM 679 C C . MET A 1 91 ? 8.702 -6.680 -8.191 1.00 83.75 91 MET A C 1
ATOM 681 O O . MET A 1 91 ? 9.383 -6.698 -9.213 1.00 83.75 91 MET A O 1
ATOM 685 N N . ILE A 1 92 ? 8.137 -7.788 -7.701 1.00 84.44 92 ILE A N 1
ATOM 686 C CA . ILE A 1 92 ? 8.304 -9.119 -8.309 1.00 84.44 92 ILE A CA 1
ATOM 687 C C . ILE A 1 92 ? 7.794 -9.130 -9.756 1.00 84.44 92 ILE A C 1
ATOM 689 O O . ILE A 1 92 ? 8.491 -9.613 -10.644 1.00 84.44 92 ILE A O 1
ATOM 693 N N . VAL A 1 93 ? 6.627 -8.541 -10.029 1.00 81.31 93 VAL A N 1
ATOM 694 C CA . VAL A 1 93 ? 6.089 -8.422 -11.398 1.00 81.31 93 VAL A CA 1
ATOM 695 C C . VAL A 1 93 ? 7.027 -7.622 -12.309 1.00 81.31 93 VAL A C 1
ATOM 697 O O . VAL A 1 93 ? 7.220 -7.997 -13.464 1.00 81.31 93 VAL A O 1
ATOM 700 N N . ALA A 1 94 ? 7.642 -6.545 -11.809 1.00 77.75 94 ALA A N 1
ATOM 701 C CA . ALA A 1 94 ? 8.622 -5.766 -12.566 1.00 77.75 94 ALA A CA 1
ATOM 702 C C . ALA A 1 94 ? 9.859 -6.606 -12.912 1.00 77.75 94 ALA A C 1
ATOM 704 O O . ALA A 1 94 ? 10.296 -6.601 -14.060 1.00 77.75 94 ALA A O 1
ATOM 705 N N . TRP A 1 95 ? 10.373 -7.381 -11.955 1.00 78.31 95 TRP A N 1
ATOM 706 C CA . TRP A 1 95 ? 11.483 -8.306 -12.190 1.00 78.31 95 TRP A CA 1
ATOM 707 C C . TRP A 1 95 ? 11.126 -9.395 -13.200 1.00 78.31 95 TRP A C 1
ATOM 709 O O . TRP A 1 95 ? 11.908 -9.653 -14.111 1.00 78.31 95 TRP A O 1
ATOM 719 N N . ILE A 1 96 ? 9.931 -9.987 -13.103 1.00 79.44 96 ILE A N 1
ATOM 720 C CA . ILE A 1 96 ? 9.447 -10.960 -14.090 1.00 79.44 96 ILE A CA 1
ATOM 721 C C . ILE A 1 96 ? 9.410 -10.321 -15.481 1.00 79.44 96 ILE A C 1
ATOM 723 O O . ILE A 1 96 ? 9.894 -10.929 -16.427 1.00 79.44 96 ILE A O 1
ATOM 727 N N . ALA A 1 97 ? 8.915 -9.089 -15.614 1.00 73.69 97 ALA A N 1
ATOM 728 C CA . ALA A 1 97 ? 8.894 -8.385 -16.896 1.00 73.69 97 ALA A CA 1
ATOM 729 C C . ALA A 1 97 ? 10.305 -8.096 -17.448 1.00 73.69 97 ALA A C 1
ATOM 731 O O . ALA A 1 97 ? 10.510 -8.170 -18.657 1.00 73.69 97 ALA A O 1
ATOM 732 N N . VAL A 1 98 ? 11.287 -7.812 -16.582 1.00 69.69 98 VAL A N 1
ATOM 733 C CA . VAL A 1 98 ? 12.698 -7.640 -16.976 1.00 69.69 98 VAL A CA 1
ATOM 734 C C . VAL A 1 98 ? 13.303 -8.960 -17.467 1.00 69.69 98 VAL A C 1
ATOM 736 O O . VAL A 1 98 ? 13.986 -8.974 -18.490 1.00 69.69 98 VAL A O 1
ATOM 739 N N . PHE A 1 99 ? 13.044 -10.071 -16.769 1.00 72.75 99 PHE A N 1
ATOM 740 C CA . PHE A 1 99 ? 13.611 -11.385 -17.098 1.00 72.75 99 PHE A CA 1
ATOM 741 C C . PHE A 1 99 ? 12.882 -12.116 -18.229 1.00 72.75 99 PHE A C 1
ATOM 743 O O . PHE A 1 99 ? 13.503 -12.907 -18.935 1.00 72.75 99 PHE A O 1
ATOM 750 N N . ALA A 1 100 ? 11.593 -11.847 -18.443 1.00 66.50 100 ALA A N 1
ATOM 751 C CA . ALA A 1 100 ? 10.794 -12.473 -19.498 1.00 66.50 100 ALA A CA 1
ATOM 752 C C . ALA A 1 100 ? 11.172 -12.003 -20.917 1.00 66.50 100 ALA A C 1
ATOM 754 O O . ALA A 1 100 ? 10.620 -12.509 -21.896 1.00 66.50 100 ALA A O 1
ATOM 755 N N . GLY A 1 101 ? 12.125 -11.073 -21.034 1.00 54.09 101 GLY A N 1
ATOM 756 C CA . GLY A 1 101 ? 12.707 -10.636 -22.295 1.00 54.09 101 GLY A CA 1
ATOM 757 C C . GLY A 1 101 ? 11.754 -9.811 -23.175 1.00 54.09 101 GLY A C 1
ATOM 758 O O . GLY A 1 101 ? 10.547 -9.720 -22.931 1.00 54.09 101 GLY A O 1
ATOM 759 N N . PRO A 1 102 ? 12.289 -9.171 -24.225 1.00 50.31 102 PRO A N 1
ATOM 760 C CA . PRO A 1 102 ? 11.505 -8.338 -25.125 1.00 50.31 102 PRO A CA 1
ATOM 761 C C . PRO A 1 102 ? 10.650 -9.229 -26.037 1.00 50.31 102 PRO A C 1
ATOM 763 O O . PRO A 1 102 ? 11.110 -9.721 -27.063 1.00 50.31 102 PRO A O 1
ATOM 766 N N . GLY A 1 103 ? 9.403 -9.468 -25.634 1.00 50.28 103 GLY A N 1
ATOM 767 C CA . GLY A 1 103 ? 8.441 -10.247 -26.423 1.00 50.28 103 GLY A CA 1
ATOM 768 C C . GLY A 1 103 ? 7.151 -10.620 -25.694 1.00 50.28 103 GLY A C 1
ATOM 769 O O . GLY A 1 103 ? 6.146 -10.881 -26.344 1.00 50.28 103 GLY A O 1
ATOM 770 N N . THR A 1 104 ? 7.134 -10.596 -24.359 1.00 51.53 104 THR A N 1
ATOM 771 C CA . THR A 1 104 ? 5.988 -11.079 -23.564 1.00 51.53 104 THR A CA 1
ATOM 772 C C . THR A 1 104 ? 4.996 -9.987 -23.144 1.00 51.53 104 THR A C 1
ATOM 774 O O . THR A 1 104 ? 3.832 -10.295 -22.913 1.00 51.53 104 THR A O 1
ATOM 777 N N . PHE A 1 105 ? 5.404 -8.708 -23.117 1.00 49.53 105 PHE A N 1
ATOM 778 C CA . PHE A 1 105 ? 4.553 -7.578 -22.687 1.00 49.53 105 PHE A CA 1
ATOM 779 C C . PHE A 1 105 ? 4.653 -6.323 -23.580 1.00 49.53 105 PHE A C 1
ATOM 781 O O . PHE A 1 105 ? 4.476 -5.202 -23.113 1.00 49.53 105 PHE A O 1
ATOM 788 N N . GLY A 1 106 ? 4.975 -6.477 -24.869 1.00 48.34 106 GLY A N 1
ATOM 789 C CA . GLY A 1 106 ? 5.022 -5.349 -25.818 1.00 48.34 106 GLY A CA 1
ATOM 790 C C . GLY A 1 106 ? 6.178 -4.353 -25.616 1.00 48.34 106 GLY A C 1
ATOM 791 O O . GLY A 1 106 ? 6.228 -3.329 -26.294 1.00 48.34 106 GLY A O 1
ATOM 792 N N . ALA A 1 107 ? 7.131 -4.635 -24.722 1.00 46.03 107 ALA A N 1
ATOM 793 C CA . ALA A 1 107 ? 8.290 -3.779 -24.494 1.00 46.03 107 ALA A CA 1
ATOM 794 C C . ALA A 1 107 ? 9.370 -4.009 -25.566 1.00 46.03 107 ALA A C 1
ATOM 796 O O . ALA A 1 107 ? 9.935 -5.097 -25.692 1.00 46.03 107 ALA A O 1
ATOM 797 N N . SER A 1 108 ? 9.653 -2.958 -26.337 1.00 43.03 108 SER A N 1
ATOM 798 C CA . SER A 1 108 ? 10.701 -2.914 -27.360 1.00 43.03 108 SER A CA 1
ATOM 799 C C . SER A 1 108 ? 12.071 -3.338 -26.813 1.00 43.03 108 SER A C 1
ATOM 801 O O . SER A 1 108 ? 12.449 -2.931 -25.715 1.00 43.03 108 SER A O 1
ATOM 803 N N . THR A 1 109 ? 12.829 -4.071 -27.629 1.00 49.22 109 THR A N 1
ATOM 804 C CA . THR A 1 109 ? 14.228 -4.533 -27.497 1.00 49.22 109 THR A CA 1
ATOM 805 C C . THR A 1 109 ? 15.255 -3.413 -27.232 1.00 49.22 109 THR A C 1
ATOM 807 O O . THR A 1 109 ? 16.170 -3.189 -28.023 1.00 49.22 109 THR A O 1
ATOM 810 N N . ARG A 1 110 ? 15.141 -2.662 -26.130 1.00 52.84 110 ARG A N 1
ATOM 811 C CA . ARG A 1 110 ? 16.071 -1.569 -25.800 1.00 52.84 110 ARG A CA 1
ATOM 812 C C . ARG A 1 110 ? 16.488 -1.588 -24.326 1.00 52.84 110 ARG A C 1
ATOM 814 O O . ARG A 1 110 ? 15.650 -1.892 -23.480 1.00 52.84 110 ARG A O 1
ATOM 821 N N . PRO A 1 111 ? 17.724 -1.159 -23.992 1.00 59.06 111 PRO A N 1
ATOM 822 C CA . PRO A 1 111 ? 18.182 -0.944 -22.609 1.00 59.06 111 PRO A CA 1
ATOM 823 C C . PRO A 1 111 ? 17.223 -0.082 -21.762 1.00 59.06 111 PRO A C 1
ATOM 825 O O . PRO A 1 111 ? 17.211 -0.186 -20.538 1.00 59.06 111 PRO A O 1
ATOM 828 N N . HIS A 1 112 ? 16.347 0.699 -22.401 1.00 56.94 112 HIS A N 1
ATOM 829 C CA . HIS A 1 112 ? 15.238 1.397 -21.753 1.00 56.94 112 HIS A CA 1
ATOM 830 C C . HIS A 1 112 ? 14.232 0.494 -21.027 1.00 56.94 112 HIS A C 1
ATOM 832 O O . HIS A 1 112 ? 13.776 0.882 -19.959 1.00 56.94 112 HIS A O 1
ATOM 838 N N . ALA A 1 113 ? 13.893 -0.693 -21.539 1.00 58.91 113 ALA A N 1
ATOM 839 C CA . ALA A 1 113 ? 12.946 -1.591 -20.866 1.00 58.91 113 ALA A CA 1
ATOM 840 C C . ALA A 1 113 ? 13.517 -2.136 -19.546 1.00 58.91 113 ALA A C 1
ATOM 842 O O . ALA A 1 113 ? 12.800 -2.285 -18.559 1.00 58.91 113 ALA A O 1
ATOM 843 N N . LEU A 1 114 ? 14.833 -2.359 -19.514 1.00 63.66 114 LEU A N 1
ATOM 844 C CA . LEU A 1 114 ? 15.556 -2.825 -18.335 1.00 63.66 114 LEU A CA 1
ATOM 845 C C . LEU A 1 114 ? 15.672 -1.717 -17.278 1.00 63.66 114 LEU A C 1
ATOM 847 O O . LEU A 1 114 ? 15.414 -1.958 -16.102 1.00 63.66 114 LEU A O 1
ATOM 851 N N . LEU A 1 115 ? 15.968 -0.483 -17.702 1.00 66.12 115 LEU A N 1
ATOM 852 C CA . LEU A 1 115 ? 15.995 0.688 -16.819 1.00 66.12 115 LEU A CA 1
ATOM 853 C C . LEU A 1 115 ? 14.609 1.035 -16.256 1.00 66.12 115 LEU A C 1
ATOM 855 O O . LEU A 1 115 ? 14.497 1.347 -15.074 1.00 66.12 115 LEU A O 1
ATOM 859 N N . LEU A 1 116 ? 13.552 0.938 -17.069 1.00 65.88 116 LEU A N 1
ATOM 860 C CA . LEU A 1 116 ? 12.174 1.156 -16.618 1.00 65.88 116 LEU A CA 1
ATOM 861 C C . LEU A 1 116 ? 11.711 0.057 -15.655 1.00 65.88 116 LEU A C 1
ATOM 863 O O . LEU A 1 116 ? 11.076 0.358 -14.648 1.00 65.88 116 LEU A O 1
ATOM 867 N N . GLY A 1 117 ? 12.058 -1.205 -15.919 1.00 64.50 117 GLY A N 1
ATOM 868 C CA . GLY A 1 117 ? 11.747 -2.318 -15.021 1.00 64.50 117 GLY A CA 1
ATOM 869 C C . GLY A 1 117 ? 12.472 -2.225 -13.676 1.00 64.50 117 GLY A C 1
ATOM 870 O O . GLY A 1 117 ? 11.849 -2.421 -12.634 1.00 64.50 117 GLY A O 1
ATOM 871 N N . LEU A 1 118 ? 13.753 -1.838 -13.679 1.00 72.19 118 LEU A N 1
ATOM 872 C CA . LEU A 1 118 ? 14.512 -1.564 -12.454 1.00 72.19 118 LEU A CA 1
ATOM 873 C C . LEU A 1 118 ? 13.947 -0.359 -11.691 1.00 72.19 118 LEU A C 1
ATOM 875 O O . LEU A 1 118 ? 13.730 -0.455 -10.484 1.00 72.19 118 LEU A O 1
ATOM 879 N N . GLY A 1 119 ? 13.647 0.740 -12.387 1.00 71.19 119 GLY A N 1
ATOM 880 C CA . GLY A 1 119 ? 13.024 1.926 -11.793 1.00 71.19 119 GLY A CA 1
ATOM 881 C C . GLY A 1 119 ? 11.681 1.604 -11.136 1.00 71.19 119 GLY A C 1
ATOM 882 O O . GLY A 1 119 ? 11.472 1.929 -9.969 1.00 71.19 119 GLY A O 1
ATOM 883 N N . ALA A 1 120 ? 10.819 0.862 -11.837 1.00 67.12 120 ALA A N 1
ATOM 884 C CA . ALA A 1 120 ? 9.554 0.381 -11.292 1.00 67.12 120 ALA A CA 1
ATOM 885 C C . ALA A 1 120 ? 9.772 -0.503 -10.050 1.00 67.12 120 ALA A C 1
ATOM 887 O O . ALA A 1 120 ? 9.114 -0.315 -9.033 1.00 67.12 120 ALA A O 1
ATOM 888 N N . SER A 1 121 ? 10.741 -1.424 -10.089 1.00 72.81 121 SER A N 1
ATOM 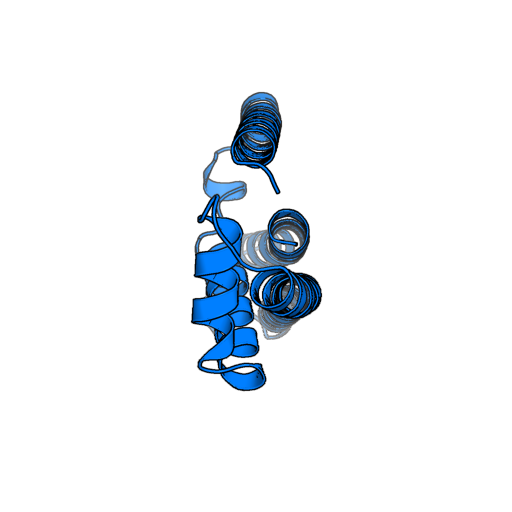889 C CA . SER A 1 121 ? 11.020 -2.332 -8.969 1.00 72.81 121 SER A CA 1
ATOM 890 C C . SER A 1 121 ? 11.462 -1.618 -7.683 1.00 72.81 121 SER A C 1
ATOM 892 O O . SER A 1 121 ? 11.172 -2.100 -6.593 1.00 72.81 121 SER A O 1
ATOM 894 N N . LEU A 1 122 ? 12.123 -0.462 -7.798 1.00 77.00 122 LEU A N 1
ATOM 895 C CA . LEU A 1 122 ? 12.569 0.338 -6.655 1.00 77.00 122 LEU A CA 1
ATOM 896 C C . LEU A 1 122 ? 11.478 1.284 -6.155 1.00 77.00 122 LEU A C 1
ATOM 898 O O . LEU A 1 122 ? 11.366 1.525 -4.952 1.00 77.00 122 LEU A O 1
ATOM 902 N N . ILE A 1 123 ? 10.659 1.809 -7.067 1.00 75.62 123 ILE A N 1
ATOM 903 C CA . ILE A 1 123 ? 9.662 2.807 -6.705 1.00 75.62 123 ILE A CA 1
ATOM 904 C C . ILE A 1 123 ? 8.400 2.204 -6.103 1.00 75.62 123 ILE A C 1
ATOM 906 O O . ILE A 1 123 ? 7.781 2.822 -5.239 1.00 75.62 123 ILE A O 1
ATOM 910 N N . THR A 1 124 ? 8.005 0.990 -6.495 1.00 75.81 124 THR A N 1
ATOM 911 C CA . THR A 1 124 ? 6.770 0.426 -5.945 1.00 75.81 124 THR A CA 1
ATOM 912 C C . THR A 1 124 ? 6.850 0.059 -4.460 1.00 75.81 124 THR A C 1
ATOM 914 O O . THR A 1 124 ? 5.896 0.349 -3.737 1.00 75.81 124 THR A O 1
ATOM 917 N N . PRO A 1 125 ? 7.954 -0.518 -3.947 1.00 79.69 125 PRO A N 1
ATOM 918 C CA . PRO A 1 125 ? 8.141 -0.690 -2.510 1.00 79.69 125 PRO A CA 1
ATOM 919 C C . PRO A 1 125 ? 8.123 0.646 -1.764 1.00 79.69 125 PRO A C 1
ATOM 921 O O . PRO A 1 125 ? 7.552 0.723 -0.680 1.00 79.69 125 PRO A O 1
ATOM 924 N N . LEU A 1 126 ? 8.675 1.709 -2.365 1.00 80.44 126 LEU A N 1
ATOM 925 C CA . LEU A 1 126 ? 8.636 3.060 -1.805 1.00 80.44 126 LEU A CA 1
ATOM 926 C C . LEU A 1 126 ? 7.188 3.547 -1.643 1.00 80.44 126 LEU A C 1
ATOM 928 O O . LEU A 1 126 ? 6.826 4.041 -0.580 1.00 80.44 126 LEU A O 1
ATOM 932 N N . TRP A 1 127 ? 6.334 3.322 -2.646 1.00 78.25 127 TRP A N 1
ATOM 933 C CA . TRP A 1 127 ? 4.897 3.600 -2.548 1.00 78.25 127 TRP A CA 1
ATOM 934 C C . TRP A 1 127 ? 4.191 2.737 -1.498 1.00 78.25 127 TRP A C 1
ATOM 936 O O . TRP A 1 127 ? 3.343 3.249 -0.771 1.00 78.25 127 TRP A O 1
ATOM 946 N N . GLY A 1 128 ? 4.569 1.463 -1.362 1.00 77.81 128 GLY A N 1
ATOM 947 C CA . GLY A 1 128 ? 4.076 0.590 -0.292 1.00 77.81 128 GLY A CA 1
ATOM 948 C C . GLY A 1 128 ? 4.419 1.107 1.108 1.00 77.81 128 GLY A C 1
ATOM 949 O O . GLY A 1 128 ? 3.581 1.036 2.002 1.00 77.81 128 GLY A O 1
ATOM 950 N N . VAL A 1 129 ? 5.621 1.667 1.287 1.00 82.06 129 VAL A N 1
ATOM 951 C CA . VAL A 1 129 ? 6.073 2.275 2.551 1.00 82.06 129 VAL A CA 1
ATOM 952 C C . VAL A 1 129 ? 5.386 3.611 2.812 1.00 82.06 129 VAL A C 1
ATOM 954 O O . VAL A 1 129 ? 4.950 3.848 3.927 1.00 82.06 129 VAL A O 1
ATOM 957 N N . ILE A 1 130 ? 5.265 4.477 1.803 1.00 80.50 130 ILE A N 1
ATOM 958 C CA . ILE A 1 130 ? 4.602 5.786 1.937 1.00 80.50 130 ILE A CA 1
ATOM 959 C C . ILE A 1 130 ? 3.124 5.626 2.308 1.00 80.50 130 ILE A C 1
ATOM 961 O O . ILE A 1 130 ? 2.571 6.453 3.031 1.00 80.50 130 ILE A O 1
ATOM 965 N N . PHE A 1 131 ? 2.477 4.586 1.782 1.00 76.69 131 PHE A N 1
ATOM 966 C CA . PHE A 1 131 ? 1.058 4.340 2.004 1.00 76.69 131 PHE A CA 1
ATOM 967 C C . PHE A 1 131 ? 0.755 3.617 3.332 1.00 76.69 131 PHE A C 1
ATOM 969 O O . PHE A 1 131 ? -0.387 3.645 3.791 1.00 76.69 131 PHE A O 1
ATOM 976 N N . ALA A 1 132 ? 1.753 2.981 3.954 1.00 75.62 132 ALA A N 1
ATOM 977 C CA . ALA A 1 132 ? 1.647 2.322 5.260 1.00 75.62 132 ALA A CA 1
ATOM 978 C C . ALA A 1 132 ? 1.853 3.316 6.424 1.00 75.62 132 ALA A C 1
ATOM 980 O O . ALA A 1 132 ? 1.097 3.265 7.426 1.00 75.62 132 ALA A O 1
#

pLDDT: mean 76.33, std 10.84, range [43.03, 88.12]

Secondary structure (DSSP, 8-state):
--HHHHHHHHHHHHHHHHHT-S-HHHH--HHHHHHHHHHHHHHHHHHHTTHHHHHHHHHH-TT--HHHHHHHHHHHHHHHHHHHHHHHHHHHHHHHHHHT-TTSSS--SSHHHHHHHHHHHHHHHHHHHHH-

Radius of gyration: 17.68 Å; chains: 1; bounding box: 36×31×49 Å

Sequence (132 aa):
MSILGLAITLVVLFCVTATSRMPADYYLDLPSVLIVVFGSAGSVLLAYGAQVGVALKAAFSRRAGPEELRIGAAVFEKWKTYALAWGLVRMIVAWIAVFAGPGTFGASTRPHALLLGLGASLITPLWGVIFA

Foldseek 3Di:
DDPVVVVVLVVVVVVVCVVPPDDVCLQCPVVLLCQLVVQLVVVLCVVPPPLVVLLVCLVPDPPRDPVSPVSNVVSVVSSLVRSLVSLQVQLVVLVCQLVVACPDPPDDPDVVSNVVSVSRNVNNNVSSNSSD